Protein AF-A0AAU9IHJ8-F1 (afdb_monomer_lite)

Organism: NCBI:txid1481888

Foldseek 3Di:
DDPPVVVVVVVVVVVVVVCCVVCVVVVVVVVVVVVLVVVCVVDPPVVSVVLVVVLVVVVVQQFDQADDPDPCVVVSVVLVVQLNDVVSLVVLVPDPDQLSVLSNVLSVCRRVVDDNVVRVVSVVSNVVSCCVVCVVVVVD

Sequence (140 aa):
MSYSYFKYFAIGSTIVGICAFILRPKLAAWWEKRKNKQNKKLMGSRDYQELEKWAFVNQSSRKSGIPNYGNTCYLNSVIQVLSSTPSFVDFISKSKAILFINLSKIFDLMFTRTSSSSFKPRIIQFLNTFNKEFPMVNNI

Secondary structure (DSSP, 8-state):
--SHHHHHHHHHHHHHHHHHHHHHHHHHHHHHHHHHHHHHHHS-HHHHHHHHHHHHHHHHS-PPPPPP-SS-HHHHHHHHHHTT-HHHHHHHHH---HHHHHHHHHHHHHHHT--GGGHHHHHHHHHHHHHHH-GGGGG-

Structure (mmCIF, N/CA/C/O backbone):
data_AF-A0AAU9IHJ8-F1
#
_entry.id   AF-A0AAU9IHJ8-F1
#
loop_
_atom_site.group_PDB
_atom_site.id
_atom_site.type_symbol
_atom_site.label_atom_id
_atom_site.label_alt_id
_atom_site.label_comp_id
_atom_site.label_asym_id
_atom_site.label_entity_id
_atom_site.label_seq_id
_atom_site.pdbx_PDB_ins_code
_atom_site.Cartn_x
_atom_site.Cartn_y
_atom_site.Cartn_z
_atom_site.occupancy
_atom_site.B_iso_or_equiv
_atom_site.auth_seq_id
_atom_site.auth_comp_id
_atom_site.auth_asym_id
_atom_site.auth_atom_id
_atom_site.pdbx_PDB_model_num
ATOM 1 N N . MET A 1 1 ? -13.479 -40.733 -51.992 1.00 48.28 1 MET A N 1
ATOM 2 C CA . MET A 1 1 ? -13.537 -40.034 -50.684 1.00 48.28 1 MET A CA 1
ATOM 3 C C . MET A 1 1 ? -12.303 -39.137 -50.623 1.00 48.28 1 MET A C 1
ATOM 5 O O . MET A 1 1 ? -11.237 -39.664 -50.859 1.00 48.28 1 MET A O 1
ATOM 9 N N . SER A 1 2 ? -12.292 -37.812 -50.467 1.00 50.78 2 SER A N 1
ATOM 10 C CA . SER A 1 2 ? -13.219 -36.893 -49.806 1.00 50.78 2 SER A CA 1
ATOM 11 C C . SER A 1 2 ? -12.845 -35.430 -50.138 1.00 50.78 2 SER A C 1
ATOM 13 O O . SER A 1 2 ? -12.137 -34.797 -49.368 1.00 50.78 2 SER A O 1
ATOM 15 N N . TYR A 1 3 ? -13.319 -34.859 -51.252 1.00 43.47 3 TYR A N 1
ATOM 16 C CA . TYR A 1 3 ? -13.231 -33.396 -51.477 1.00 43.47 3 TYR A CA 1
ATOM 17 C C . TYR A 1 3 ? -14.444 -32.643 -50.902 1.00 43.47 3 TYR A C 1
ATOM 19 O O . TYR A 1 3 ? -14.345 -31.472 -50.538 1.00 43.47 3 TYR A O 1
ATOM 27 N N . SER A 1 4 ? -15.582 -33.327 -50.745 1.00 47.50 4 SER A N 1
ATOM 28 C CA . SER A 1 4 ? -16.801 -32.727 -50.190 1.00 47.50 4 SER A CA 1
ATOM 29 C C . SER A 1 4 ? -16.692 -32.458 -48.686 1.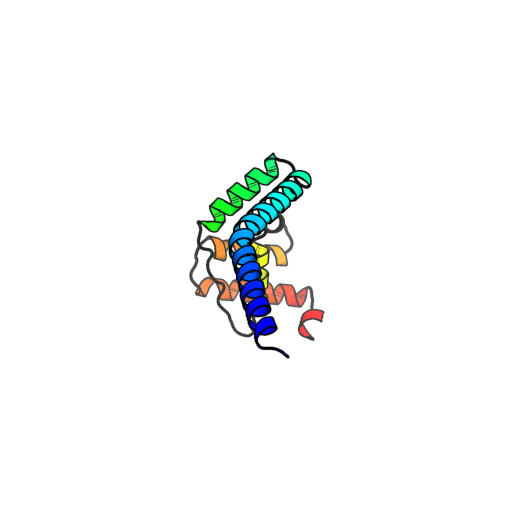00 47.50 4 SER A C 1
ATOM 31 O O . SER A 1 4 ? -17.123 -31.407 -48.229 1.00 47.50 4 SER A O 1
ATOM 33 N N . TYR A 1 5 ? -16.038 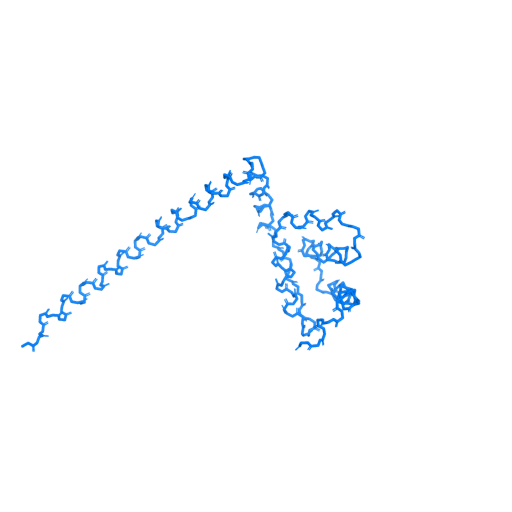-33.338 -47.916 1.00 46.00 5 TYR A N 1
ATOM 34 C CA . TYR A 1 5 ? -15.908 -33.190 -46.457 1.00 46.00 5 TYR A CA 1
ATOM 35 C C . TYR A 1 5 ? -15.062 -31.978 -46.033 1.00 46.00 5 TYR A C 1
ATOM 37 O O . TYR A 1 5 ? -15.340 -31.369 -45.002 1.00 46.00 5 TYR A O 1
ATOM 45 N N . PHE A 1 6 ? -14.079 -31.576 -46.846 1.00 44.41 6 PHE A N 1
ATOM 46 C CA . PHE A 1 6 ? -13.217 -30.431 -46.536 1.00 44.41 6 PHE A CA 1
ATOM 47 C C . PHE A 1 6 ? -13.965 -29.090 -46.645 1.00 44.41 6 PHE A C 1
ATOM 49 O O . PHE A 1 6 ? -13.747 -28.189 -45.837 1.00 44.41 6 PHE A O 1
ATOM 56 N N . LYS A 1 7 ? -14.920 -28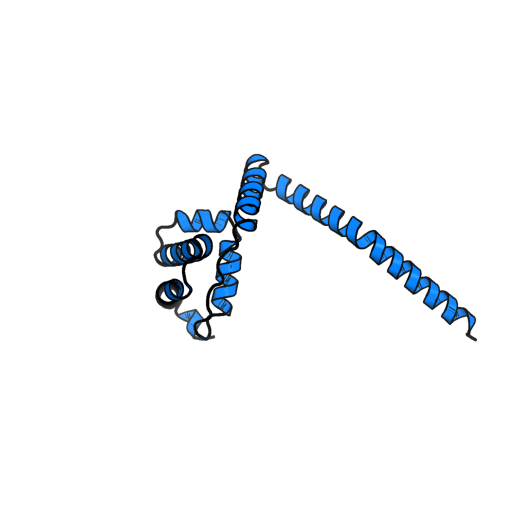.972 -47.582 1.00 41.31 7 LYS A N 1
ATOM 57 C CA . LYS A 1 7 ? -15.761 -27.770 -47.727 1.00 41.31 7 LYS A CA 1
ATOM 58 C C . LYS A 1 7 ? -16.729 -27.597 -46.553 1.00 41.31 7 LYS A C 1
ATOM 60 O O . LYS A 1 7 ? -16.863 -26.487 -46.047 1.00 41.31 7 LYS A O 1
ATOM 65 N N . TYR A 1 8 ? -17.344 -28.678 -46.067 1.00 50.28 8 TYR A N 1
ATOM 66 C CA . TYR A 1 8 ? -18.232 -28.613 -44.898 1.00 50.28 8 TYR A CA 1
ATOM 67 C C . TYR A 1 8 ? -17.476 -28.304 -43.597 1.00 50.28 8 TYR A C 1
ATOM 69 O O . TYR A 1 8 ? -17.989 -27.564 -42.759 1.00 50.28 8 TYR A O 1
ATOM 77 N N . PHE A 1 9 ? -16.239 -28.791 -43.450 1.00 48.22 9 PHE A N 1
ATOM 78 C CA . PHE A 1 9 ? -15.394 -28.476 -42.295 1.00 48.22 9 PHE A CA 1
ATOM 79 C C . PHE A 1 9 ? -14.946 -27.003 -42.279 1.00 48.22 9 PHE A C 1
ATOM 81 O O . PHE A 1 9 ? -15.007 -26.351 -41.236 1.00 48.22 9 PHE A O 1
ATOM 88 N N . ALA A 1 10 ? -14.567 -26.449 -43.438 1.00 50.00 10 ALA A N 1
ATOM 89 C CA . ALA A 1 10 ? -14.175 -25.044 -43.569 1.00 50.00 10 ALA A CA 1
ATOM 90 C C . ALA A 1 10 ? -15.347 -24.071 -43.336 1.00 50.00 10 ALA A C 1
ATOM 92 O O . ALA A 1 10 ? -15.180 -23.052 -42.672 1.00 50.00 10 ALA A O 1
ATOM 93 N N . ILE A 1 11 ? -16.551 -24.405 -43.818 1.00 56.50 11 ILE A N 1
ATOM 94 C CA . ILE A 1 11 ? -17.759 -23.603 -43.569 1.00 56.50 11 ILE A CA 1
ATOM 95 C C . ILE A 1 11 ? -18.147 -23.672 -42.081 1.00 56.50 11 ILE A C 1
ATOM 97 O O . ILE A 1 11 ? -18.442 -22.644 -41.465 1.00 56.50 11 ILE A O 1
ATOM 101 N N . GLY A 1 12 ? -18.066 -24.859 -41.470 1.00 50.75 12 GLY A N 1
ATOM 102 C CA . GLY A 1 12 ? -18.342 -25.057 -40.046 1.00 50.75 12 GLY A CA 1
ATOM 103 C C . GLY A 1 12 ? -17.427 -24.241 -39.127 1.00 50.75 12 GLY A C 1
ATOM 104 O O . GLY A 1 12 ? -17.914 -23.602 -38.195 1.00 50.75 12 GLY A O 1
ATOM 105 N N . SER A 1 13 ? -16.121 -24.180 -39.409 1.00 54.09 13 SER A N 1
ATOM 106 C CA . SER A 1 13 ? -15.168 -23.406 -38.601 1.00 54.09 13 SER A CA 1
ATOM 107 C C . SER A 1 13 ? -15.347 -21.891 -38.755 1.00 54.09 13 SER A C 1
ATOM 109 O O . SER A 1 13 ? -15.252 -21.168 -37.762 1.00 54.09 13 SER A O 1
ATOM 111 N N . THR A 1 14 ? -15.707 -21.401 -39.948 1.00 58.09 14 THR A N 1
ATOM 112 C CA . THR A 1 14 ? -16.063 -19.984 -40.141 1.00 58.09 14 THR A CA 1
ATOM 113 C C . THR A 1 14 ? -17.346 -19.590 -39.417 1.00 58.09 14 THR A C 1
ATOM 115 O O . THR A 1 14 ? -17.377 -18.535 -38.791 1.00 58.09 14 THR A O 1
ATOM 118 N N . ILE A 1 15 ? -18.382 -20.435 -39.416 1.00 62.22 15 ILE A N 1
ATOM 119 C CA . ILE A 1 15 ? -19.636 -20.151 -38.701 1.00 62.22 15 ILE A CA 1
ATOM 120 C C . ILE A 1 15 ? -19.398 -20.132 -37.188 1.00 62.22 15 ILE A C 1
ATOM 122 O O . ILE A 1 15 ? -19.825 -19.196 -36.517 1.00 62.22 15 ILE A O 1
ATOM 126 N N . VAL A 1 16 ? -18.650 -21.100 -36.646 1.00 59.66 16 VAL A N 1
ATOM 127 C CA . VAL A 1 16 ? -18.279 -21.117 -35.220 1.00 59.66 16 VAL A CA 1
ATOM 128 C C . VAL A 1 16 ? -17.408 -19.908 -34.860 1.00 59.66 16 VAL A C 1
ATOM 130 O O . VAL A 1 16 ? -17.622 -19.296 -33.814 1.00 59.66 16 VAL A O 1
ATOM 133 N N . GLY A 1 17 ? -16.480 -19.506 -35.735 1.00 57.41 17 GLY A N 1
ATOM 134 C CA . GLY A 1 17 ? -15.653 -18.309 -35.565 1.00 57.41 17 GLY A CA 1
ATOM 135 C C . GLY A 1 17 ? -16.463 -17.008 -35.567 1.00 57.41 17 GLY A C 1
ATOM 136 O O . GLY A 1 17 ? -16.264 -16.164 -34.694 1.00 57.41 17 GLY A O 1
ATOM 137 N N . ILE A 1 18 ? -17.426 -16.867 -36.483 1.00 62.41 18 ILE A N 1
ATOM 138 C CA . ILE A 1 18 ? -18.341 -15.717 -36.566 1.00 62.41 18 ILE A CA 1
ATOM 139 C C . ILE A 1 18 ? -19.269 -15.685 -35.348 1.00 62.41 18 ILE A C 1
ATOM 141 O O . ILE A 1 18 ? -19.422 -14.637 -34.722 1.00 62.41 18 ILE A O 1
ATOM 145 N N . CYS A 1 19 ? -19.830 -16.828 -34.942 1.00 57.84 19 CYS A N 1
ATOM 146 C CA . CYS A 1 19 ? -20.607 -16.939 -33.712 1.00 57.84 19 CYS A CA 1
ATOM 147 C C . CYS A 1 19 ? -19.766 -16.537 -32.496 1.00 57.84 19 CYS A C 1
ATOM 149 O O . CYS A 1 19 ? -20.219 -15.716 -31.707 1.00 57.84 19 CYS A O 1
ATOM 151 N N . ALA A 1 20 ? -18.530 -17.023 -32.363 1.00 58.47 20 ALA A N 1
ATOM 152 C CA . ALA A 1 20 ? -17.637 -16.643 -31.271 1.00 58.47 20 ALA A CA 1
ATOM 153 C C . ALA A 1 20 ? -17.269 -15.149 -31.300 1.00 58.47 20 ALA A C 1
ATOM 155 O O . ALA A 1 20 ? -17.207 -14.523 -30.244 1.00 58.47 20 ALA A O 1
ATOM 156 N N . PHE A 1 21 ? -17.071 -14.550 -32.476 1.00 66.69 21 PHE A N 1
ATOM 157 C CA . PHE A 1 21 ? -16.744 -13.130 -32.629 1.00 66.69 21 PHE A CA 1
ATOM 158 C C . PHE A 1 21 ? -17.935 -12.213 -32.304 1.00 66.69 21 PHE A C 1
ATOM 160 O O . PHE A 1 21 ? -17.773 -11.217 -31.601 1.00 66.69 21 PHE A O 1
ATOM 167 N N . ILE A 1 22 ? -19.148 -12.584 -32.728 1.00 67.81 22 ILE A N 1
ATOM 168 C CA . ILE A 1 22 ? -20.384 -11.827 -32.469 1.00 67.81 22 ILE A CA 1
ATOM 169 C C . ILE A 1 22 ? -20.880 -12.032 -31.028 1.00 67.81 22 ILE A C 1
ATOM 171 O O . ILE A 1 22 ? -21.380 -11.097 -30.396 1.00 67.81 22 ILE A O 1
ATOM 175 N N . LEU A 1 23 ? -20.747 -13.243 -30.479 1.00 62.66 23 LEU A N 1
ATOM 176 C CA . LEU A 1 23 ? -21.197 -13.563 -29.123 1.00 62.66 23 LEU A CA 1
ATOM 177 C C . LEU A 1 23 ? -20.201 -13.127 -28.052 1.00 62.66 23 LEU A C 1
ATOM 179 O O . LEU A 1 23 ? -20.646 -12.833 -26.951 1.00 62.66 23 LEU A O 1
ATOM 183 N N . ARG A 1 24 ? -18.893 -13.028 -28.329 1.00 60.09 24 ARG A N 1
ATOM 184 C CA . ARG A 1 24 ? -17.887 -12.580 -27.344 1.00 60.09 24 ARG A CA 1
ATOM 185 C C . ARG A 1 24 ? -18.239 -11.269 -26.633 1.00 60.09 24 ARG A C 1
ATOM 187 O O . ARG A 1 24 ? -18.242 -11.287 -25.406 1.00 60.09 24 ARG A O 1
ATOM 194 N N . PRO A 1 25 ? -18.573 -10.158 -27.317 1.00 67.44 25 PRO A N 1
ATOM 195 C CA . PRO A 1 25 ? -18.911 -8.912 -26.629 1.00 67.44 25 PRO A CA 1
ATOM 196 C C . PRO A 1 25 ? -20.220 -9.022 -25.836 1.00 67.44 25 PRO A C 1
ATOM 198 O O . PRO A 1 25 ? -20.315 -8.494 -24.730 1.00 67.44 25 PRO A O 1
ATOM 201 N N . LYS A 1 26 ? -21.214 -9.766 -26.343 1.00 68.06 26 LYS A N 1
ATOM 202 C CA . LYS A 1 26 ? -22.484 -9.996 -25.633 1.00 68.06 26 LYS A CA 1
ATOM 203 C C . LYS A 1 26 ? -22.311 -10.886 -24.404 1.00 68.06 26 LYS A C 1
ATOM 205 O O . LYS A 1 26 ? -22.897 -10.599 -23.365 1.00 68.06 26 LYS A O 1
ATOM 210 N N . LEU A 1 27 ? -21.495 -11.930 -24.506 1.00 64.81 27 LEU A N 1
ATOM 211 C CA . LEU A 1 27 ? -21.159 -12.831 -23.411 1.00 64.81 27 LEU A CA 1
ATOM 212 C C . LEU A 1 27 ? -20.289 -12.124 -22.378 1.00 64.81 27 LEU A C 1
ATOM 214 O O . LEU A 1 27 ? -20.585 -12.251 -21.201 1.00 64.81 27 LEU A O 1
ATOM 218 N N . ALA A 1 28 ? -19.302 -11.321 -22.785 1.00 68.38 28 ALA A N 1
ATOM 219 C CA . ALA A 1 28 ? -18.500 -10.502 -21.876 1.00 68.38 28 ALA A CA 1
ATOM 220 C C . ALA A 1 28 ? -19.370 -9.489 -21.116 1.00 68.38 28 ALA A C 1
ATOM 222 O O . ALA A 1 28 ? -19.319 -9.434 -19.891 1.00 68.38 28 ALA A O 1
ATOM 223 N N . ALA A 1 29 ? -20.251 -8.766 -21.816 1.00 72.38 29 ALA A N 1
ATOM 224 C CA . ALA A 1 29 ? -21.193 -7.838 -21.190 1.00 72.38 29 ALA A CA 1
ATOM 225 C C . ALA A 1 29 ? -22.189 -8.550 -20.257 1.00 72.38 29 ALA A C 1
ATOM 227 O O . ALA A 1 29 ? -22.555 -8.026 -19.204 1.00 72.38 29 ALA A O 1
ATOM 228 N N . TRP A 1 30 ? -22.635 -9.751 -20.624 1.00 73.62 30 TRP A N 1
ATOM 229 C CA . TRP A 1 30 ? -23.494 -10.578 -19.781 1.00 73.62 30 TRP A CA 1
ATOM 230 C C . TRP A 1 30 ? -22.755 -11.106 -18.543 1.00 73.62 30 TRP A C 1
ATOM 232 O O . TRP A 1 30 ? -23.323 -11.108 -17.450 1.00 73.62 30 TRP A O 1
ATOM 242 N N . TRP A 1 31 ? -21.488 -11.497 -18.687 1.00 58.03 31 TRP A N 1
ATOM 243 C CA . TRP A 1 31 ? -20.649 -11.995 -17.598 1.00 58.03 31 TRP A CA 1
ATOM 244 C C . TRP A 1 31 ? -20.313 -10.881 -16.598 1.00 58.03 31 TRP A C 1
ATOM 246 O O . TRP A 1 31 ? -20.465 -11.079 -15.392 1.00 58.03 31 TRP A O 1
ATOM 256 N N . GLU A 1 32 ? -19.996 -9.678 -17.087 1.00 69.31 32 GLU A N 1
ATOM 257 C CA . GLU A 1 32 ? -19.826 -8.470 -16.266 1.00 69.31 32 GLU A CA 1
ATOM 258 C C . GLU A 1 32 ? -21.116 -8.091 -15.526 1.00 69.31 32 GLU A C 1
ATOM 260 O O . GLU A 1 32 ? -21.112 -7.884 -14.310 1.00 69.31 32 GLU A O 1
ATOM 265 N N . LYS A 1 33 ? -22.273 -8.117 -16.206 1.00 73.75 33 LYS A N 1
ATOM 266 C CA . LYS A 1 33 ? -23.576 -7.891 -15.552 1.00 73.75 33 LYS A CA 1
ATOM 267 C C . LYS A 1 33 ? -23.852 -8.895 -14.434 1.00 73.75 33 LYS A C 1
ATOM 269 O O . LYS A 1 33 ? -24.439 -8.527 -13.414 1.00 73.75 33 LYS A O 1
ATOM 274 N N . ARG A 1 34 ? -23.460 -10.160 -14.604 1.00 67.50 34 ARG A N 1
ATOM 275 C CA . ARG A 1 34 ? -23.688 -11.206 -13.598 1.00 67.50 34 ARG A CA 1
ATOM 276 C C . ARG A 1 34 ? -22.756 -11.060 -12.395 1.00 67.50 34 ARG A C 1
ATOM 278 O O . ARG A 1 34 ? -23.247 -11.154 -11.271 1.00 67.50 34 ARG A O 1
ATOM 285 N N . LYS A 1 35 ? -21.473 -10.749 -12.623 1.00 61.44 35 LYS A N 1
ATOM 286 C CA . LYS A 1 35 ? -20.501 -10.390 -11.576 1.00 61.44 35 LYS A CA 1
ATOM 287 C C . LYS A 1 35 ? -20.989 -9.213 -10.739 1.00 61.44 35 LYS A C 1
ATOM 289 O O . LYS A 1 35 ? -21.055 -9.322 -9.518 1.00 61.44 35 LYS A O 1
ATOM 294 N N . ASN A 1 36 ? -21.429 -8.136 -11.385 1.00 66.25 36 ASN A N 1
ATOM 295 C CA . ASN A 1 36 ? -21.918 -6.945 -10.689 1.00 66.25 36 ASN A CA 1
ATOM 296 C C . ASN A 1 36 ? -23.198 -7.231 -9.896 1.00 66.25 36 ASN A C 1
ATOM 298 O O . ASN A 1 36 ? -23.348 -6.755 -8.774 1.00 66.25 36 ASN A O 1
ATOM 302 N N . LYS A 1 37 ? -24.092 -8.086 -10.413 1.00 65.62 37 LYS A N 1
ATOM 303 C CA . LYS A 1 37 ? -25.300 -8.512 -9.689 1.00 65.62 37 LYS A CA 1
ATOM 304 C C . LYS A 1 37 ? -24.989 -9.397 -8.477 1.00 65.62 37 LYS A C 1
ATOM 306 O O . LYS A 1 37 ? -25.673 -9.265 -7.467 1.00 65.62 37 LYS A O 1
ATOM 311 N N . GLN A 1 38 ? -23.992 -10.281 -8.555 1.00 60.31 38 GLN A N 1
ATOM 312 C CA . GLN A 1 38 ? -23.540 -11.082 -7.409 1.00 60.31 38 GLN A CA 1
ATOM 313 C C . GLN A 1 38 ? -22.812 -10.226 -6.366 1.00 60.31 38 GLN A C 1
ATOM 315 O O . GLN A 1 38 ? -23.156 -10.303 -5.190 1.00 60.31 38 GLN A O 1
ATOM 320 N N . ASN A 1 39 ? -21.899 -9.349 -6.785 1.00 59.25 39 ASN A N 1
ATOM 321 C CA . ASN A 1 39 ? -21.171 -8.446 -5.887 1.00 59.25 39 ASN A CA 1
ATOM 322 C C . ASN A 1 39 ? -22.108 -7.460 -5.170 1.00 59.25 39 ASN A C 1
ATOM 324 O O . ASN A 1 39 ? -21.972 -7.257 -3.968 1.00 59.25 39 ASN A O 1
ATOM 328 N N . LYS A 1 40 ? -23.132 -6.937 -5.862 1.00 60.62 40 LYS A N 1
ATOM 329 C CA . LYS A 1 40 ? -24.197 -6.107 -5.268 1.00 60.62 40 LYS A CA 1
ATOM 330 C C . LYS A 1 40 ? -25.098 -6.870 -4.286 1.00 60.62 40 LYS A C 1
ATOM 332 O O . LYS A 1 40 ? -25.795 -6.255 -3.490 1.00 60.62 40 LYS A O 1
ATOM 337 N N . LYS A 1 41 ? -25.146 -8.203 -4.369 1.00 61.62 41 LYS A N 1
ATOM 338 C CA . LYS A 1 41 ? -25.929 -9.039 -3.445 1.00 61.62 41 LYS A CA 1
ATOM 339 C C . LYS A 1 41 ? -25.130 -9.418 -2.194 1.00 61.62 41 LYS A C 1
ATOM 341 O O . LYS A 1 41 ? -25.736 -9.690 -1.166 1.00 61.62 41 LYS A O 1
ATOM 346 N N . LEU A 1 42 ? -23.800 -9.446 -2.301 1.00 61.84 42 LEU A N 1
ATOM 347 C CA . LEU A 1 42 ? -22.869 -9.747 -1.210 1.00 61.84 42 LEU A CA 1
ATOM 348 C C . LEU A 1 42 ? -22.479 -8.499 -0.395 1.00 61.84 42 LEU A C 1
ATOM 350 O O . LEU A 1 42 ? -22.136 -8.640 0.773 1.00 61.84 42 LEU A O 1
ATOM 354 N N . MET A 1 43 ? -22.561 -7.295 -0.976 1.00 57.59 43 MET A N 1
ATOM 355 C CA . MET A 1 43 ? -22.291 -6.016 -0.300 1.00 57.59 43 MET A CA 1
ATOM 356 C C . MET A 1 43 ? -23.485 -5.064 -0.427 1.00 57.59 43 MET A C 1
ATOM 358 O O . MET A 1 43 ? -24.147 -5.033 -1.463 1.00 57.59 43 MET A O 1
ATOM 362 N N . GLY A 1 44 ? -23.774 -4.279 0.614 1.00 66.06 44 GLY A N 1
ATOM 363 C CA . GLY A 1 44 ? -24.905 -3.350 0.629 1.00 66.06 44 GLY A CA 1
ATOM 364 C C . GLY A 1 44 ? -24.868 -2.350 -0.535 1.00 66.06 44 GLY A C 1
ATOM 365 O O . GLY A 1 44 ? -23.809 -1.899 -0.967 1.00 66.06 44 GLY A O 1
ATOM 366 N N . SER A 1 45 ? -26.042 -1.963 -1.051 1.00 61.44 45 SER A N 1
ATOM 367 C CA . SER A 1 45 ? -26.145 -1.103 -2.246 1.00 61.44 45 SER A CA 1
ATOM 368 C C . SER A 1 45 ? -25.517 0.293 -2.079 1.00 61.44 45 SER A C 1
ATOM 370 O O . SER A 1 45 ? -25.259 0.939 -3.092 1.00 61.44 45 SER A O 1
ATOM 372 N N . ARG A 1 46 ? -25.286 0.751 -0.838 1.00 60.84 46 ARG A N 1
ATOM 373 C CA . ARG A 1 46 ? -24.589 2.006 -0.507 1.00 60.84 46 ARG A CA 1
ATOM 374 C C . ARG A 1 46 ? -23.065 1.844 -0.615 1.00 60.84 46 ARG A C 1
ATOM 376 O O . ARG A 1 46 ? -22.433 2.636 -1.305 1.00 60.84 46 ARG A O 1
ATOM 383 N N . ASP A 1 47 ? -22.514 0.764 -0.061 1.00 67.50 47 ASP A N 1
ATOM 384 C CA . ASP A 1 47 ? -21.075 0.459 -0.108 1.00 67.50 47 ASP A CA 1
ATOM 385 C C . ASP A 1 47 ? -20.585 0.239 -1.545 1.00 67.50 47 ASP A C 1
ATOM 387 O O . ASP A 1 47 ? -19.507 0.687 -1.927 1.00 67.50 47 ASP A O 1
ATOM 391 N N . TYR A 1 48 ? -21.407 -0.402 -2.385 1.00 65.75 48 TYR A N 1
ATOM 392 C CA . TYR A 1 48 ? -21.066 -0.620 -3.793 1.00 65.75 48 TYR A CA 1
ATOM 393 C C . TYR A 1 48 ? -20.932 0.695 -4.576 1.00 65.75 48 TYR A C 1
ATOM 395 O O . TYR A 1 48 ? -20.013 0.848 -5.377 1.00 65.75 48 TYR A O 1
ATOM 403 N N . GLN A 1 49 ? -21.821 1.663 -4.326 1.00 70.88 49 GLN A N 1
ATOM 404 C CA . GLN A 1 49 ? -21.760 2.973 -4.979 1.00 70.88 49 GLN A CA 1
ATOM 405 C C . GLN A 1 49 ? -20.558 3.794 -4.505 1.00 70.88 49 GLN A C 1
ATOM 407 O O . GLN A 1 49 ? -19.938 4.481 -5.316 1.00 70.88 49 GLN A O 1
ATOM 412 N N . GLU A 1 50 ? -20.189 3.712 -3.224 1.00 72.44 50 GLU A N 1
ATOM 413 C CA . GLU A 1 50 ? -18.975 4.363 -2.721 1.00 72.44 50 GLU A CA 1
ATOM 414 C C . GLU A 1 50 ? -17.704 3.746 -3.308 1.00 72.44 50 GLU A C 1
ATOM 416 O O . GLU A 1 50 ? -16.798 4.480 -3.699 1.00 72.44 50 GLU A O 1
ATOM 421 N N . LEU A 1 51 ? -17.658 2.420 -3.461 1.00 68.94 51 LEU A N 1
ATOM 422 C CA . LEU A 1 51 ? -16.542 1.724 -4.101 1.00 68.94 51 LEU A CA 1
ATOM 423 C C . LEU A 1 51 ? -16.416 2.065 -5.588 1.00 68.94 51 LEU A C 1
ATOM 425 O O . LEU A 1 51 ? -15.304 2.316 -6.045 1.00 68.94 51 LEU A O 1
ATOM 429 N N . GLU A 1 52 ? -17.519 2.124 -6.342 1.00 68.69 52 GLU A N 1
ATOM 430 C CA . GLU A 1 52 ? -17.499 2.573 -7.743 1.00 68.69 52 GLU A CA 1
ATOM 431 C C . GLU A 1 52 ? -17.047 4.028 -7.859 1.00 68.69 52 GLU A C 1
ATOM 433 O O . GLU A 1 52 ? -16.245 4.357 -8.731 1.00 68.69 52 GLU A O 1
ATOM 438 N N . LYS A 1 53 ? -17.507 4.901 -6.959 1.00 76.56 53 LYS A N 1
ATOM 439 C CA . LYS A 1 53 ? -17.100 6.308 -6.935 1.00 76.56 53 LYS A CA 1
ATOM 440 C C . LYS A 1 53 ? -15.615 6.448 -6.592 1.00 76.56 53 LYS A C 1
ATOM 442 O O . LYS A 1 53 ? -14.910 7.201 -7.258 1.00 76.56 53 LYS A O 1
ATOM 447 N N . TRP A 1 54 ? -15.116 5.685 -5.619 1.00 69.50 54 TRP A N 1
ATOM 448 C CA . TRP A 1 54 ? -13.696 5.629 -5.266 1.00 69.50 54 TRP A CA 1
ATOM 449 C C . TRP A 1 54 ? -12.857 5.075 -6.418 1.00 69.50 54 TRP A C 1
ATOM 451 O O . TRP A 1 54 ? -11.820 5.644 -6.750 1.00 69.50 54 TRP A O 1
ATOM 461 N N . ALA A 1 55 ? -13.316 4.004 -7.071 1.00 65.81 55 ALA A N 1
ATOM 462 C CA . ALA A 1 55 ? -12.654 3.417 -8.229 1.00 65.81 55 ALA A CA 1
ATOM 463 C C . ALA A 1 55 ? -12.603 4.41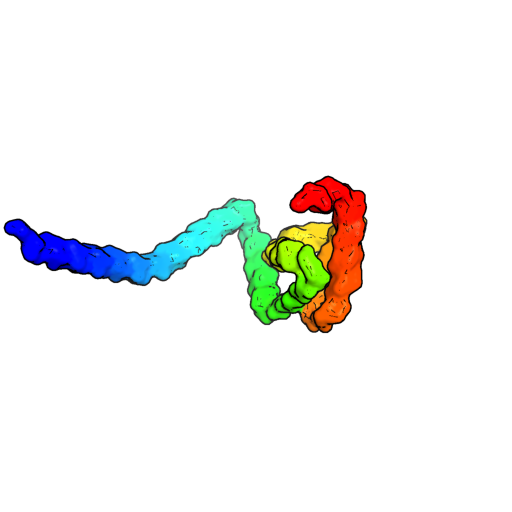5 -9.387 1.00 65.81 55 ALA A C 1
ATOM 465 O O . ALA A 1 55 ? -11.536 4.638 -9.937 1.00 65.81 55 ALA A O 1
ATOM 466 N N . PHE A 1 56 ? -13.706 5.088 -9.705 1.00 67.62 56 PHE A N 1
ATOM 467 C CA . PHE A 1 56 ? -13.767 6.096 -10.760 1.00 67.62 56 PHE A CA 1
ATOM 468 C C . PHE A 1 56 ? -12.837 7.294 -10.488 1.00 67.62 56 PHE A C 1
ATOM 470 O O . PHE A 1 56 ? -12.082 7.720 -11.369 1.00 67.62 56 PHE A O 1
ATOM 477 N N . VAL A 1 57 ? -12.820 7.801 -9.250 1.00 66.31 57 VAL A N 1
ATOM 478 C CA . VAL A 1 57 ? -11.915 8.884 -8.821 1.00 66.31 57 VAL A CA 1
ATOM 479 C C . VAL A 1 57 ? -10.446 8.438 -8.863 1.00 66.31 57 VAL A C 1
ATOM 481 O O . VAL A 1 57 ? -9.581 9.206 -9.278 1.00 66.31 57 VAL A O 1
ATOM 484 N N . ASN A 1 58 ? -10.150 7.184 -8.514 1.00 62.44 58 ASN A N 1
ATOM 485 C CA . ASN A 1 58 ? -8.778 6.664 -8.495 1.00 62.44 58 ASN A CA 1
ATOM 486 C C . ASN A 1 58 ? -8.293 6.030 -9.801 1.00 62.44 58 ASN A C 1
ATOM 488 O O . ASN A 1 58 ? -7.106 5.747 -9.941 1.00 62.44 58 ASN A O 1
ATOM 492 N N . GLN A 1 59 ? -9.182 5.802 -10.763 1.00 60.19 59 GLN A N 1
ATOM 493 C CA . GLN A 1 59 ? -8.837 5.344 -12.108 1.00 60.19 59 GLN A CA 1
ATOM 494 C C . GLN A 1 59 ? -8.541 6.536 -13.031 1.00 60.19 59 GLN A C 1
ATOM 496 O O . GLN A 1 59 ? -7.733 6.422 -13.951 1.00 60.19 59 GLN A O 1
ATOM 501 N N . SER A 1 60 ? -9.138 7.700 -12.748 1.00 53.94 60 SER A N 1
ATOM 502 C CA . SER A 1 60 ? -8.829 8.974 -13.414 1.00 53.94 60 SER A CA 1
ATOM 503 C C . SER A 1 60 ? -7.542 9.628 -12.885 1.00 53.94 60 SER A C 1
ATOM 505 O O . SER A 1 60 ? -6.828 10.302 -13.638 1.00 53.94 60 SER A O 1
ATOM 507 N N . SER A 1 61 ? -7.153 9.363 -11.634 1.00 60.44 61 SER A N 1
ATOM 508 C CA . SER A 1 61 ? -5.829 9.717 -11.125 1.00 60.44 61 SER A CA 1
ATOM 509 C C . SER A 1 61 ? -4.794 8.657 -11.539 1.00 60.44 61 SER A C 1
ATOM 511 O O . SER A 1 61 ? -4.689 7.578 -10.969 1.00 60.44 61 SER A O 1
ATOM 513 N N . ARG A 1 62 ? -3.978 8.945 -12.570 1.00 64.94 62 ARG A N 1
ATOM 514 C CA . ARG A 1 62 ? -2.793 8.107 -12.871 1.00 64.94 62 ARG A CA 1
ATOM 515 C C . ARG A 1 62 ? -1.948 7.938 -11.599 1.00 64.94 62 ARG A C 1
ATOM 517 O O . ARG A 1 62 ? -1.327 8.918 -11.175 1.00 64.94 62 ARG A O 1
ATOM 524 N N . LYS A 1 63 ? -1.940 6.730 -11.022 1.00 71.38 63 LYS A N 1
ATOM 525 C CA . LYS A 1 63 ? -1.047 6.343 -9.921 1.00 71.38 63 LYS A CA 1
ATOM 526 C C . LYS A 1 63 ? 0.396 6.352 -10.416 1.00 71.38 63 LYS A C 1
ATOM 528 O O . LYS A 1 63 ? 0.661 5.958 -11.553 1.00 71.38 63 LYS A O 1
ATOM 533 N N . SER A 1 64 ? 1.323 6.795 -9.572 1.00 79.88 64 SER A N 1
ATOM 534 C CA . SER A 1 64 ? 2.748 6.735 -9.896 1.00 79.88 64 SER A CA 1
ATOM 535 C C . SER A 1 64 ? 3.243 5.288 -9.884 1.00 79.88 64 SER A C 1
ATOM 537 O O . SER A 1 64 ? 2.860 4.495 -9.019 1.00 79.88 64 SER A O 1
ATOM 539 N N . GLY A 1 65 ? 4.097 4.944 -10.847 1.00 83.12 65 GLY A N 1
ATOM 540 C CA . GLY A 1 65 ? 4.798 3.665 -10.851 1.00 83.12 65 GLY A CA 1
ATOM 541 C C . GLY A 1 65 ? 5.828 3.614 -9.724 1.00 83.12 65 GLY A C 1
ATOM 542 O O . GLY A 1 65 ? 6.468 4.618 -9.416 1.00 83.12 65 GLY A O 1
ATOM 543 N N . ILE A 1 66 ? 6.003 2.438 -9.123 1.00 87.31 66 ILE A N 1
ATOM 544 C CA . ILE A 1 66 ? 7.028 2.229 -8.100 1.00 87.31 66 ILE A CA 1
ATOM 545 C C . ILE A 1 66 ? 8.338 1.859 -8.812 1.00 87.31 66 ILE A C 1
ATOM 547 O O . ILE A 1 66 ? 8.356 0.858 -9.538 1.00 87.31 66 ILE A O 1
ATOM 551 N N . PRO A 1 67 ? 9.429 2.623 -8.634 1.00 86.81 67 PRO A N 1
ATOM 552 C CA . PRO A 1 67 ? 10.714 2.298 -9.240 1.00 86.81 67 PRO A CA 1
ATOM 553 C C . PRO A 1 67 ? 11.254 0.968 -8.703 1.00 86.81 67 PRO A C 1
ATOM 555 O O . PRO A 1 67 ? 11.103 0.651 -7.524 1.00 86.81 67 PRO A O 1
ATOM 558 N N . ASN A 1 68 ? 11.892 0.177 -9.563 1.00 87.44 68 ASN A N 1
ATOM 559 C CA . ASN A 1 68 ? 12.595 -1.029 -9.133 1.00 87.44 68 ASN A CA 1
ATOM 560 C C . ASN A 1 68 ? 13.978 -0.637 -8.591 1.00 87.44 68 ASN A C 1
ATOM 562 O O . ASN A 1 68 ? 14.749 0.014 -9.294 1.00 87.44 68 ASN A O 1
ATOM 566 N N . TYR A 1 69 ? 14.300 -1.045 -7.365 1.00 85.69 69 TYR A N 1
ATOM 567 C CA . TYR A 1 69 ? 15.588 -0.774 -6.709 1.00 85.69 69 TYR A CA 1
ATOM 568 C C . TYR A 1 69 ? 16.499 -2.008 -6.626 1.00 85.69 69 TYR A C 1
ATOM 570 O O . TYR A 1 69 ? 17.365 -2.075 -5.759 1.00 85.69 69 TYR A O 1
ATOM 578 N N . GLY A 1 70 ? 16.310 -2.965 -7.541 1.00 82.12 70 GLY A N 1
ATOM 579 C CA . GLY A 1 70 ? 17.014 -4.249 -7.556 1.00 82.12 70 GLY A CA 1
ATOM 580 C C . GLY A 1 70 ? 16.264 -5.273 -6.710 1.00 82.12 70 GLY A C 1
ATOM 581 O O . GLY A 1 70 ? 15.955 -5.002 -5.555 1.00 82.12 70 GLY A O 1
ATOM 582 N N . ASN A 1 71 ? 15.897 -6.412 -7.305 1.00 82.69 71 ASN A N 1
ATOM 583 C CA . ASN A 1 71 ? 15.124 -7.484 -6.661 1.00 82.69 71 ASN A CA 1
ATOM 584 C C . ASN A 1 71 ? 13.890 -6.999 -5.874 1.00 82.69 71 ASN A C 1
ATOM 586 O O . ASN A 1 71 ? 13.536 -7.583 -4.863 1.00 82.69 71 ASN A O 1
ATOM 590 N N . THR A 1 72 ? 13.226 -5.925 -6.312 1.00 87.19 72 THR A N 1
ATOM 591 C CA . THR A 1 72 ? 12.015 -5.393 -5.653 1.00 87.19 72 THR A CA 1
ATOM 592 C C . THR A 1 72 ? 10.802 -5.389 -6.577 1.00 87.19 72 THR A C 1
ATOM 594 O O . THR A 1 72 ? 9.714 -5.001 -6.169 1.00 87.19 72 THR A O 1
ATOM 597 N N . CYS A 1 73 ? 10.935 -5.876 -7.814 1.00 88.12 73 CYS A N 1
ATOM 598 C CA . CYS A 1 73 ? 9.828 -5.931 -8.770 1.00 88.12 73 CYS A CA 1
ATOM 599 C C . CYS A 1 73 ? 8.658 -6.809 -8.294 1.00 88.12 73 CYS A C 1
ATOM 601 O O . CYS A 1 73 ? 7.507 -6.441 -8.528 1.00 88.12 73 CYS A O 1
ATOM 603 N N . TYR A 1 74 ? 8.936 -7.911 -7.586 1.00 87.81 74 TYR A N 1
ATOM 604 C CA . TYR A 1 74 ? 7.899 -8.744 -6.967 1.00 87.81 74 TYR A CA 1
ATOM 605 C C . TYR A 1 74 ? 7.125 -7.963 -5.898 1.00 87.81 74 TYR A C 1
ATOM 607 O O . TYR A 1 74 ? 5.907 -8.061 -5.804 1.00 87.81 74 TYR A O 1
ATOM 615 N N . LEU A 1 75 ? 7.822 -7.140 -5.111 1.00 88.31 75 LEU A N 1
ATOM 616 C CA . LEU A 1 75 ? 7.195 -6.331 -4.079 1.00 88.31 75 LEU A CA 1
ATOM 617 C C . LEU A 1 75 ? 6.372 -5.208 -4.716 1.00 88.31 75 LEU A C 1
ATOM 619 O O . LEU A 1 75 ? 5.247 -4.947 -4.298 1.00 88.31 75 LEU A O 1
ATOM 623 N N . ASN A 1 76 ? 6.905 -4.575 -5.761 1.00 90.50 76 ASN A N 1
ATOM 624 C CA . ASN A 1 76 ? 6.239 -3.486 -6.464 1.00 90.50 76 ASN A CA 1
ATOM 625 C C . ASN A 1 76 ? 4.888 -3.929 -7.041 1.00 90.50 76 ASN A C 1
ATOM 627 O O . ASN A 1 76 ? 3.906 -3.198 -6.904 1.00 90.50 76 ASN A O 1
ATOM 631 N N . SER A 1 77 ? 4.813 -5.120 -7.645 1.00 89.94 77 SER A N 1
ATOM 632 C CA . SER A 1 77 ? 3.553 -5.651 -8.177 1.00 89.94 77 SER A CA 1
ATOM 633 C C . SER A 1 77 ? 2.545 -5.944 -7.063 1.00 89.94 77 SER A C 1
ATOM 635 O O . SER A 1 77 ? 1.383 -5.552 -7.175 1.00 89.94 77 SER A O 1
ATOM 637 N N . VAL A 1 78 ? 2.986 -6.535 -5.948 1.00 91.31 78 VAL A N 1
ATOM 638 C CA . VAL A 1 78 ? 2.130 -6.790 -4.778 1.00 91.31 78 VAL A CA 1
ATOM 639 C C . VAL A 1 78 ? 1.585 -5.484 -4.196 1.00 91.31 78 VAL A C 1
ATOM 641 O O . VAL A 1 78 ? 0.376 -5.357 -4.013 1.00 91.31 78 VAL A O 1
ATOM 644 N N . ILE A 1 79 ? 2.432 -4.477 -3.966 1.00 91.19 79 ILE A N 1
ATOM 645 C CA . ILE A 1 79 ? 2.009 -3.172 -3.433 1.00 91.19 79 ILE A CA 1
ATOM 646 C C . ILE A 1 79 ? 1.005 -2.499 -4.378 1.00 91.19 79 ILE A C 1
ATOM 648 O O . ILE A 1 79 ? 0.002 -1.949 -3.920 1.00 91.19 79 ILE A O 1
ATOM 652 N N . GLN A 1 80 ? 1.216 -2.573 -5.694 1.00 90.06 80 GLN A N 1
ATOM 653 C CA . GLN A 1 80 ? 0.284 -2.011 -6.675 1.00 90.06 80 GLN A CA 1
ATOM 654 C C . GLN A 1 80 ? -1.091 -2.688 -6.637 1.00 90.06 80 GLN A C 1
ATOM 656 O O . GLN A 1 80 ? -2.111 -1.991 -6.672 1.00 90.06 80 GLN A O 1
ATOM 661 N N . VAL A 1 81 ? -1.135 -4.014 -6.494 1.00 90.50 81 VAL A N 1
ATOM 662 C CA . VAL A 1 81 ? -2.387 -4.770 -6.336 1.00 90.50 81 VAL A CA 1
ATOM 663 C C . VAL A 1 81 ? -3.083 -4.402 -5.025 1.00 90.50 81 VAL A C 1
ATOM 665 O O . VAL A 1 81 ? -4.265 -4.054 -5.031 1.00 90.50 81 VAL A O 1
ATOM 668 N N . LEU A 1 82 ? -2.347 -4.381 -3.913 1.00 90.00 82 LEU A N 1
ATOM 669 C CA . LEU A 1 82 ? -2.888 -4.022 -2.600 1.00 90.00 82 LEU A CA 1
ATOM 670 C C . LEU A 1 82 ? -3.436 -2.588 -2.577 1.00 90.00 82 LEU A C 1
ATOM 672 O O . LEU A 1 82 ? -4.548 -2.364 -2.103 1.00 90.00 82 LEU A O 1
ATOM 676 N N . SER A 1 83 ? -2.726 -1.629 -3.182 1.00 88.00 83 SER A N 1
ATOM 677 C CA . SER A 1 83 ? -3.175 -0.230 -3.301 1.00 88.00 83 SER A CA 1
ATOM 678 C C . SER A 1 83 ? -4.440 -0.060 -4.151 1.00 88.00 83 SER A C 1
ATOM 680 O O . SER A 1 83 ? -5.049 1.011 -4.181 1.00 88.00 83 SER A O 1
ATOM 682 N N . SER A 1 84 ? -4.804 -1.081 -4.926 1.00 85.19 84 SER A N 1
ATOM 683 C CA . SER A 1 84 ? -5.985 -1.080 -5.790 1.00 85.19 84 SER A CA 1
ATOM 684 C C . SER A 1 84 ? -7.211 -1.682 -5.103 1.00 85.19 84 SER A C 1
ATOM 686 O O . SER A 1 84 ? -8.282 -1.697 -5.698 1.00 85.19 84 SER A O 1
ATOM 688 N N . THR A 1 85 ? -7.072 -2.114 -3.845 1.00 87.56 85 THR A N 1
ATOM 689 C CA . THR A 1 85 ? -8.160 -2.654 -3.023 1.00 87.56 85 THR A CA 1
ATOM 690 C C . THR A 1 85 ? -8.594 -1.605 -1.986 1.00 87.56 85 THR A C 1
ATOM 692 O O . THR A 1 85 ? -7.904 -1.437 -0.979 1.00 87.56 85 THR A O 1
ATOM 695 N N . PRO A 1 86 ? -9.725 -0.897 -2.177 1.00 83.06 86 PRO A N 1
ATOM 696 C CA . PRO A 1 86 ? -10.095 0.259 -1.349 1.00 83.06 86 PRO A CA 1
ATOM 697 C C . PRO A 1 86 ? -10.263 -0.091 0.132 1.00 83.06 86 PRO A C 1
ATOM 699 O O . PRO A 1 86 ? -9.732 0.598 0.998 1.00 83.06 86 PRO A O 1
ATOM 702 N N . SER A 1 87 ? -10.932 -1.211 0.423 1.00 84.69 87 SER A N 1
ATOM 703 C CA . SER A 1 87 ? -11.139 -1.699 1.791 1.00 84.69 87 SER A CA 1
ATOM 704 C C . SER A 1 87 ? -9.821 -2.002 2.503 1.00 84.69 87 SER A C 1
ATOM 706 O O . SER A 1 87 ? -9.700 -1.792 3.705 1.00 84.69 87 SER A O 1
ATOM 708 N N . PHE A 1 88 ? -8.813 -2.466 1.760 1.00 87.62 88 PHE A N 1
ATOM 709 C CA . PHE A 1 88 ? -7.487 -2.712 2.313 1.00 87.62 88 PHE A CA 1
ATOM 710 C C . PHE A 1 88 ? -6.742 -1.402 2.573 1.00 87.62 88 PHE A C 1
ATOM 712 O O . PHE A 1 88 ? -6.136 -1.246 3.626 1.00 87.62 88 PHE A O 1
ATOM 719 N N . VAL A 1 89 ? -6.822 -0.432 1.659 1.00 87.44 89 VAL A N 1
ATOM 720 C CA . VAL A 1 89 ? -6.228 0.899 1.857 1.00 87.44 89 VAL A CA 1
ATOM 721 C C . VAL A 1 89 ? -6.826 1.596 3.086 1.00 87.44 89 VAL A C 1
ATOM 723 O O . VAL A 1 89 ? -6.073 2.137 3.892 1.00 87.44 89 VAL A O 1
ATOM 726 N N . ASP A 1 90 ? -8.147 1.533 3.272 1.00 87.19 90 ASP A N 1
ATOM 727 C CA . ASP A 1 90 ? -8.830 2.088 4.451 1.00 87.19 90 ASP A CA 1
ATOM 728 C C . ASP A 1 90 ? -8.459 1.354 5.752 1.00 87.19 90 ASP A C 1
ATOM 730 O O . ASP A 1 90 ? -8.248 1.971 6.794 1.00 87.19 90 ASP A O 1
ATOM 734 N N . PHE A 1 91 ? -8.304 0.030 5.700 1.00 90.31 91 PHE A N 1
ATOM 735 C CA . PHE A 1 91 ? -7.795 -0.736 6.836 1.00 90.31 91 PHE A CA 1
ATOM 736 C C . PHE A 1 91 ? -6.364 -0.316 7.212 1.00 90.31 91 PHE A C 1
ATOM 738 O O . PHE A 1 91 ? -6.058 -0.080 8.383 1.00 90.31 91 PHE A O 1
ATOM 745 N N . ILE A 1 92 ? -5.488 -0.191 6.215 1.00 91.12 92 ILE A N 1
ATOM 746 C CA . ILE A 1 92 ? -4.084 0.183 6.398 1.00 91.12 92 ILE A CA 1
ATOM 747 C C . ILE A 1 92 ? -3.950 1.617 6.925 1.00 91.12 92 ILE A C 1
ATOM 749 O O . ILE A 1 92 ? -3.107 1.854 7.789 1.00 91.12 92 ILE A O 1
ATOM 753 N N . SER A 1 93 ? -4.791 2.555 6.479 1.00 88.50 93 SER A N 1
ATOM 754 C CA . SER A 1 93 ? -4.756 3.950 6.943 1.00 88.50 93 SER A CA 1
ATOM 755 C C . SER A 1 93 ? -5.121 4.102 8.426 1.00 88.50 93 SER A C 1
ATOM 757 O O . SER A 1 93 ? -4.613 5.001 9.094 1.00 88.50 93 SER A O 1
ATOM 759 N N . LYS A 1 94 ? -5.954 3.202 8.963 1.00 90.88 94 LYS A N 1
ATOM 760 C CA . LYS A 1 94 ? -6.378 3.177 10.377 1.00 90.88 94 LYS A CA 1
ATOM 761 C C . LYS A 1 94 ? -5.452 2.358 11.278 1.00 90.88 94 LYS A C 1
ATOM 763 O O . LYS A 1 94 ? -5.573 2.407 12.504 1.00 90.88 94 LYS A O 1
ATOM 768 N N . SER A 1 95 ? -4.549 1.580 10.689 1.00 91.69 95 SER A N 1
ATOM 769 C CA . SER A 1 95 ? -3.667 0.690 11.431 1.00 91.69 95 SER A CA 1
ATOM 770 C C . SER A 1 95 ? -2.580 1.441 12.205 1.00 91.69 95 SER A C 1
ATOM 772 O O . SER A 1 95 ? -2.011 2.424 11.736 1.00 91.69 95 SER A O 1
ATOM 774 N N . LYS A 1 96 ? -2.234 0.914 13.387 1.00 92.88 96 LYS A N 1
ATOM 775 C CA . LYS A 1 96 ? -1.110 1.384 14.216 1.00 92.88 96 LYS A CA 1
ATOM 776 C C . LYS A 1 96 ? 0.144 0.512 14.097 1.00 92.88 96 LYS A C 1
ATOM 778 O O . LYS A 1 96 ? 1.167 0.834 14.695 1.00 92.88 96 LYS A O 1
ATOM 783 N N . ALA A 1 97 ? 0.079 -0.596 13.356 1.00 91.31 97 ALA A N 1
ATOM 784 C CA . ALA A 1 97 ? 1.231 -1.473 13.169 1.00 91.31 97 ALA A CA 1
ATOM 785 C C . ALA A 1 97 ? 2.302 -0.772 12.320 1.00 91.31 97 ALA A C 1
ATOM 787 O O . ALA A 1 97 ? 1.991 -0.207 11.270 1.00 91.31 97 ALA A O 1
ATOM 788 N N . ILE A 1 98 ? 3.566 -0.837 12.748 1.00 90.62 98 ILE A N 1
ATOM 789 C CA . ILE A 1 98 ? 4.686 -0.121 12.111 1.00 90.62 98 ILE A CA 1
ATOM 790 C C . ILE A 1 98 ? 4.826 -0.517 10.637 1.00 90.62 98 ILE A C 1
ATOM 792 O O . ILE A 1 98 ? 5.005 0.348 9.778 1.00 90.62 98 ILE A O 1
ATOM 796 N N . LEU A 1 99 ? 4.681 -1.808 10.330 1.00 90.50 99 LEU A N 1
ATOM 797 C CA . LEU A 1 99 ? 4.689 -2.313 8.962 1.00 90.50 99 LEU A CA 1
ATOM 798 C C . LEU A 1 99 ? 3.625 -1.634 8.087 1.00 90.50 99 LEU A C 1
ATOM 800 O O . LEU A 1 99 ? 3.922 -1.151 6.993 1.00 90.50 99 LEU A O 1
ATOM 804 N N . PHE A 1 100 ? 2.394 -1.550 8.591 1.00 92.38 100 PHE A N 1
ATOM 805 C CA . PHE A 1 100 ? 1.265 -0.960 7.875 1.00 92.38 100 PHE A CA 1
ATOM 806 C C . PHE A 1 100 ? 1.371 0.565 7.769 1.00 92.38 100 PHE A C 1
ATOM 808 O O . PHE A 1 100 ? 1.019 1.116 6.732 1.00 92.38 100 PHE A O 1
ATOM 815 N N . ILE A 1 101 ? 1.976 1.237 8.751 1.00 92.00 101 ILE A N 1
ATOM 816 C CA . ILE A 1 101 ? 2.325 2.664 8.660 1.00 92.00 101 ILE A CA 1
ATOM 817 C C . ILE A 1 101 ? 3.367 2.917 7.558 1.00 92.00 101 ILE A C 1
ATOM 819 O O . ILE A 1 101 ? 3.329 3.940 6.874 1.00 92.00 101 ILE A O 1
ATOM 823 N N . ASN A 1 102 ? 4.334 2.017 7.368 1.00 91.81 102 ASN A N 1
ATOM 824 C CA . ASN A 1 102 ? 5.296 2.151 6.272 1.00 91.81 102 ASN A CA 1
ATOM 825 C C . ASN A 1 102 ? 4.635 1.899 4.913 1.00 91.81 102 ASN A C 1
ATOM 827 O O . ASN A 1 102 ? 4.941 2.597 3.947 1.00 91.81 102 ASN A O 1
ATOM 831 N N . LEU A 1 103 ? 3.700 0.949 4.850 1.00 92.94 103 LEU A N 1
ATOM 832 C CA . LEU A 1 103 ? 2.938 0.655 3.641 1.00 92.94 103 LEU A CA 1
ATOM 833 C C . LEU A 1 103 ? 1.984 1.799 3.258 1.00 92.94 103 LEU A C 1
ATOM 835 O O . LEU A 1 103 ? 1.926 2.161 2.084 1.00 92.94 103 LEU A O 1
ATOM 839 N N . SER A 1 104 ? 1.299 2.420 4.227 1.00 92.00 104 SER A N 1
ATOM 840 C CA . SER A 1 104 ? 0.412 3.566 3.978 1.00 92.00 104 SER A CA 1
ATOM 841 C C . SER A 1 104 ? 1.170 4.743 3.365 1.00 92.00 104 SER A C 1
ATOM 843 O O . SER A 1 104 ? 0.743 5.291 2.355 1.00 92.00 104 SER A O 1
ATOM 845 N N . LYS A 1 105 ? 2.374 5.041 3.868 1.00 91.50 105 LYS A N 1
ATOM 846 C CA . LYS A 1 105 ? 3.250 6.071 3.288 1.00 91.50 105 LYS A CA 1
ATOM 847 C C . LYS A 1 105 ? 3.626 5.773 1.838 1.00 91.50 105 LYS A C 1
ATOM 849 O O . LYS A 1 105 ? 3.753 6.698 1.045 1.00 91.50 105 LYS A O 1
ATOM 854 N N . ILE A 1 106 ? 3.838 4.504 1.479 1.00 91.19 106 ILE A N 1
ATOM 855 C CA . ILE A 1 106 ? 4.111 4.124 0.084 1.00 91.19 106 ILE A CA 1
ATOM 856 C C . ILE A 1 106 ? 2.868 4.363 -0.777 1.00 91.19 106 ILE A C 1
ATOM 858 O O . ILE A 1 106 ? 2.992 4.903 -1.876 1.00 91.19 106 ILE A O 1
ATOM 862 N N . PHE A 1 107 ? 1.678 4.018 -0.279 1.00 91.00 107 PHE A N 1
ATOM 863 C CA . PHE A 1 107 ? 0.424 4.313 -0.971 1.00 91.00 107 PHE A CA 1
ATOM 864 C C . PHE A 1 107 ? 0.247 5.816 -1.194 1.00 91.00 107 PHE A C 1
ATOM 866 O O . PHE A 1 107 ? -0.024 6.226 -2.322 1.00 91.00 107 PHE A O 1
ATOM 873 N N . ASP A 1 108 ? 0.495 6.645 -0.182 1.00 88.50 108 ASP A N 1
ATOM 874 C CA . ASP A 1 108 ? 0.406 8.101 -0.306 1.00 88.50 108 ASP A CA 1
ATOM 875 C C . ASP A 1 108 ? 1.322 8.631 -1.416 1.00 88.50 108 ASP A C 1
ATOM 877 O O . ASP A 1 108 ? 0.885 9.436 -2.239 1.00 88.50 108 ASP A O 1
ATOM 881 N N . LEU A 1 109 ? 2.561 8.134 -1.522 1.00 88.25 109 LEU A N 1
ATOM 882 C CA . LEU A 1 109 ? 3.484 8.498 -2.611 1.00 88.25 109 LEU A CA 1
ATOM 883 C C . LEU A 1 109 ? 2.959 8.079 -3.995 1.00 88.25 109 LEU A C 1
ATOM 885 O O . LEU A 1 109 ? 3.133 8.800 -4.982 1.00 88.25 109 LEU A O 1
ATOM 889 N N . MET A 1 110 ? 2.286 6.928 -4.088 1.00 86.44 110 MET A N 1
ATOM 890 C CA . MET A 1 110 ? 1.658 6.483 -5.336 1.00 86.44 110 MET A CA 1
ATOM 891 C C . MET A 1 110 ? 0.498 7.388 -5.754 1.00 86.44 110 MET A C 1
ATOM 893 O O . MET A 1 110 ? 0.335 7.644 -6.951 1.00 86.44 110 MET A O 1
ATOM 897 N N . PHE A 1 111 ? -0.288 7.879 -4.793 1.00 84.19 111 PHE A N 1
ATOM 898 C CA . PHE A 1 111 ? -1.437 8.752 -5.044 1.00 84.19 111 PHE A CA 1
ATOM 899 C C . PHE A 1 111 ? -1.038 10.216 -5.287 1.00 84.19 111 PHE A C 1
ATOM 901 O O . PHE A 1 111 ? -1.668 10.894 -6.095 1.00 84.19 111 PHE A O 1
ATOM 908 N N . THR A 1 112 ? 0.038 10.696 -4.656 1.00 80.31 112 THR A N 1
ATOM 909 C CA . THR A 1 112 ? 0.490 12.101 -4.722 1.00 80.31 112 THR A CA 1
ATOM 910 C C . THR A 1 112 ? 1.429 12.416 -5.892 1.00 80.31 112 THR A C 1
ATOM 912 O O . THR A 1 112 ? 1.832 13.565 -6.055 1.00 80.31 112 THR A O 1
ATOM 915 N N . ARG A 1 113 ? 1.750 11.435 -6.751 1.00 68.44 113 ARG A N 1
ATOM 916 C CA . ARG A 1 113 ? 2.644 11.597 -7.922 1.00 68.44 113 ARG A CA 1
ATOM 917 C C . ARG A 1 113 ? 3.998 12.224 -7.571 1.00 68.44 113 ARG A C 1
ATOM 919 O O . ARG A 1 113 ? 4.523 13.067 -8.296 1.00 68.44 113 ARG A O 1
ATOM 926 N N . THR A 1 114 ? 4.581 11.794 -6.461 1.00 69.75 114 THR A N 1
ATOM 927 C CA . THR A 1 114 ? 5.906 12.255 -6.039 1.00 69.75 114 THR A CA 1
ATOM 928 C C . THR A 1 114 ? 7.016 11.716 -6.935 1.00 69.75 114 THR A C 1
ATOM 930 O O . THR A 1 114 ? 6.857 10.692 -7.608 1.00 69.75 114 THR A O 1
ATOM 933 N N . SER A 1 115 ? 8.171 12.385 -6.909 1.00 74.12 115 SER A N 1
ATOM 934 C CA . SER A 1 115 ? 9.350 11.964 -7.659 1.00 74.12 115 SER A CA 1
ATOM 935 C C . SER A 1 115 ? 9.798 10.552 -7.274 1.00 74.12 115 SER A C 1
ATOM 937 O O . SER A 1 115 ? 9.709 10.119 -6.124 1.00 74.12 115 SER A O 1
ATOM 939 N N . SER A 1 116 ? 10.359 9.847 -8.258 1.00 73.62 116 SER A N 1
ATOM 940 C CA . SER A 1 116 ? 10.949 8.511 -8.100 1.00 73.62 116 SER A CA 1
ATOM 941 C C . SER A 1 116 ? 11.954 8.435 -6.936 1.00 73.62 116 SER A C 1
ATOM 943 O O . SER A 1 116 ? 12.057 7.413 -6.268 1.00 73.62 116 SER A O 1
ATOM 945 N N . SER A 1 117 ? 12.653 9.526 -6.609 1.00 80.56 117 SER A N 1
ATOM 946 C CA . SER A 1 117 ? 13.616 9.572 -5.500 1.00 80.56 117 SER A CA 1
ATOM 947 C C . SER A 1 117 ? 12.993 9.395 -4.108 1.00 80.56 117 SER A C 1
ATOM 949 O O . SER A 1 117 ? 13.664 8.892 -3.207 1.00 80.56 117 SER A O 1
ATOM 951 N N . SER A 1 118 ? 11.716 9.744 -3.920 1.00 84.62 118 SER A N 1
ATOM 952 C CA . SER A 1 118 ? 11.030 9.665 -2.622 1.00 84.62 118 SER A CA 1
ATOM 953 C C . SER A 1 118 ? 10.644 8.237 -2.218 1.00 84.62 118 SER A C 1
ATOM 955 O O . SER A 1 118 ? 10.454 7.970 -1.031 1.00 84.62 118 SER A O 1
ATOM 957 N N . PHE A 1 119 ? 10.561 7.307 -3.177 1.00 86.00 119 PHE A N 1
ATOM 958 C CA . PHE A 1 119 ? 10.167 5.916 -2.924 1.00 86.00 119 PHE A CA 1
ATOM 959 C C . PHE A 1 119 ? 11.272 5.100 -2.247 1.00 86.00 119 PHE A C 1
ATOM 961 O O . PHE A 1 119 ? 10.990 4.356 -1.308 1.00 86.00 119 PHE A O 1
ATOM 968 N N . LYS A 1 120 ? 12.531 5.263 -2.674 1.00 87.75 120 LYS A N 1
ATOM 969 C CA . LYS A 1 120 ? 13.680 4.474 -2.198 1.00 87.75 120 LYS A CA 1
ATOM 970 C C . LYS A 1 120 ? 13.776 4.371 -0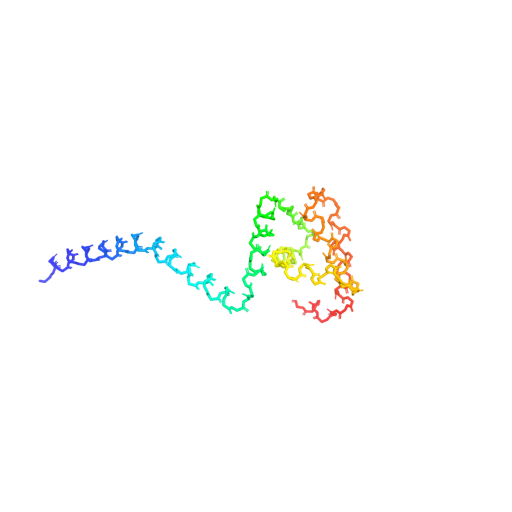.668 1.00 87.75 120 LYS A C 1
ATOM 972 O O . LYS A 1 120 ? 13.797 3.246 -0.168 1.00 87.75 120 LYS A O 1
ATOM 977 N N . PRO A 1 121 ? 13.782 5.476 0.106 1.00 89.75 121 PRO A N 1
ATOM 978 C CA . PRO A 1 121 ? 13.881 5.379 1.562 1.00 89.75 121 PRO A CA 1
ATOM 979 C C . PRO A 1 121 ? 12.674 4.671 2.194 1.00 89.75 121 PRO A C 1
ATOM 981 O O . PRO A 1 121 ? 12.834 3.969 3.188 1.00 89.75 121 PRO A O 1
ATOM 984 N N . ARG A 1 122 ? 11.472 4.810 1.618 1.00 90.56 122 ARG A N 1
ATOM 985 C CA . ARG A 1 122 ? 10.248 4.187 2.147 1.00 90.56 122 ARG A CA 1
ATOM 986 C C . ARG A 1 122 ? 10.191 2.694 1.877 1.00 90.56 122 ARG A C 1
ATOM 988 O O . ARG A 1 122 ? 9.835 1.942 2.777 1.00 90.56 122 ARG A O 1
ATOM 995 N N . ILE A 1 123 ? 10.596 2.263 0.686 1.00 89.62 123 ILE A N 1
ATOM 996 C CA . ILE A 1 123 ? 10.673 0.838 0.351 1.00 89.62 123 ILE A CA 1
ATOM 997 C C . ILE A 1 123 ? 11.722 0.142 1.216 1.00 89.62 123 ILE A C 1
ATOM 999 O O . ILE A 1 123 ? 11.432 -0.908 1.778 1.00 89.62 123 ILE A O 1
ATOM 1003 N N . ILE A 1 124 ? 12.900 0.747 1.401 1.00 89.94 124 ILE A N 1
ATOM 1004 C CA . ILE A 1 124 ? 13.935 0.195 2.289 1.00 89.94 124 ILE A CA 1
ATOM 1005 C C . ILE A 1 124 ? 13.418 0.103 3.732 1.00 89.94 124 ILE A C 1
ATOM 1007 O O . ILE A 1 124 ? 13.576 -0.926 4.382 1.00 89.94 124 ILE A O 1
ATOM 1011 N N . GLN A 1 125 ? 12.752 1.148 4.232 1.00 92.19 125 GLN A N 1
ATOM 1012 C CA . GLN A 1 125 ? 12.178 1.148 5.580 1.00 92.19 125 GLN A CA 1
ATOM 1013 C C . GLN A 1 125 ? 11.102 0.063 5.756 1.00 92.19 125 GLN A C 1
ATOM 1015 O O . GLN A 1 125 ? 11.072 -0.617 6.786 1.00 92.19 125 GLN A O 1
ATOM 1020 N N . PHE A 1 126 ? 10.241 -0.116 4.752 1.00 92.38 126 PHE A N 1
ATOM 1021 C CA . PHE A 1 126 ? 9.247 -1.184 4.725 1.00 92.38 126 PHE A CA 1
ATOM 1022 C C . PHE A 1 126 ? 9.915 -2.561 4.741 1.00 92.38 126 PHE A C 1
ATOM 1024 O O . PHE A 1 126 ? 9.606 -3.355 5.621 1.00 92.38 126 PHE A O 1
ATOM 1031 N N . LEU A 1 127 ? 10.875 -2.813 3.847 1.00 90.19 127 LEU A N 1
ATOM 1032 C CA . LEU A 1 127 ? 11.601 -4.083 3.756 1.00 90.19 127 LEU A CA 1
ATOM 1033 C C . LEU A 1 127 ? 12.332 -4.430 5.054 1.00 90.19 127 LEU A C 1
ATOM 1035 O O . LEU A 1 127 ? 12.224 -5.552 5.531 1.00 90.19 127 LEU A O 1
ATOM 1039 N N . ASN A 1 128 ? 13.012 -3.467 5.676 1.00 91.19 128 ASN A N 1
ATOM 1040 C CA . ASN A 1 128 ? 13.698 -3.689 6.950 1.00 91.19 128 ASN A CA 1
ATOM 1041 C C . ASN A 1 128 ? 12.720 -4.070 8.069 1.00 91.19 128 ASN A C 1
ATOM 1043 O O . ASN A 1 128 ? 13.026 -4.919 8.903 1.00 91.19 128 ASN A O 1
ATOM 1047 N N . THR A 1 129 ? 11.537 -3.452 8.080 1.00 92.25 129 THR A N 1
ATOM 1048 C CA . THR A 1 129 ? 10.485 -3.772 9.054 1.00 92.25 129 THR A CA 1
ATOM 1049 C C . THR A 1 129 ? 9.891 -5.150 8.770 1.00 92.25 129 THR A C 1
ATOM 1051 O O . THR A 1 129 ? 9.783 -5.970 9.675 1.00 92.25 129 THR A O 1
ATOM 1054 N N . PHE A 1 130 ? 9.577 -5.430 7.505 1.00 8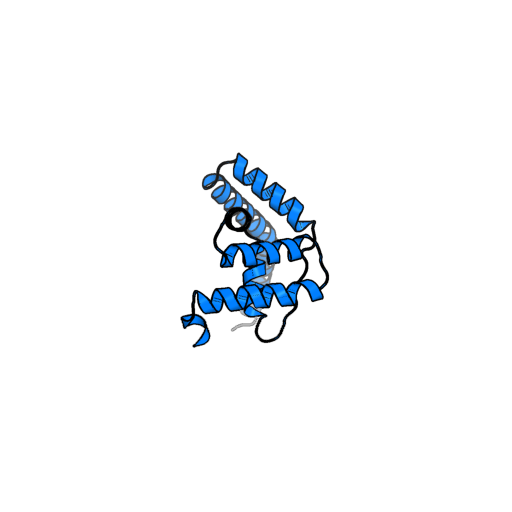9.94 130 PHE A N 1
ATOM 1055 C CA . PHE A 1 130 ? 9.028 -6.702 7.049 1.00 89.94 130 PHE A CA 1
ATOM 1056 C C . PHE A 1 130 ? 9.971 -7.868 7.356 1.00 89.94 130 PHE A C 1
ATOM 1058 O O . PHE A 1 130 ? 9.551 -8.856 7.940 1.00 89.94 130 PHE A O 1
ATOM 1065 N N . ASN A 1 131 ? 11.261 -7.722 7.059 1.00 89.50 131 ASN A N 1
ATOM 1066 C CA . ASN A 1 131 ? 12.274 -8.745 7.316 1.00 89.50 131 ASN A CA 1
ATOM 1067 C C . ASN A 1 131 ? 12.495 -8.996 8.810 1.00 89.50 131 ASN A C 1
ATOM 1069 O O . ASN A 1 131 ? 12.831 -10.110 9.201 1.00 89.50 131 ASN A O 1
ATOM 1073 N N . LYS A 1 132 ? 12.303 -7.970 9.647 1.00 89.94 132 LYS A N 1
ATOM 1074 C CA . LYS A 1 132 ? 12.361 -8.112 11.104 1.00 89.94 132 LYS A CA 1
ATOM 1075 C C . LYS A 1 132 ? 11.146 -8.867 11.651 1.00 89.94 132 LYS A C 1
ATOM 1077 O O . LYS A 1 132 ? 11.305 -9.663 12.569 1.00 89.94 132 LYS A O 1
ATOM 1082 N N . GLU A 1 133 ? 9.955 -8.608 11.114 1.00 88.19 133 GLU A N 1
ATOM 1083 C CA . GLU A 1 133 ? 8.714 -9.274 11.534 1.00 88.19 133 GLU A CA 1
ATOM 1084 C C . GLU A 1 133 ? 8.581 -10.694 10.956 1.00 88.19 133 GLU A C 1
ATOM 1086 O O . GLU A 1 133 ? 8.063 -11.586 11.626 1.00 88.19 133 GLU A O 1
ATOM 1091 N N . PHE A 1 134 ? 9.099 -10.929 9.748 1.00 86.75 134 PHE A N 1
ATOM 1092 C CA . PHE A 1 134 ? 8.995 -12.191 9.012 1.00 86.75 134 PHE A CA 1
ATOM 1093 C C . PHE A 1 134 ? 10.371 -12.684 8.527 1.00 86.75 134 PHE A C 1
ATOM 1095 O O . PHE A 1 134 ? 10.613 -12.769 7.320 1.00 86.75 134 PHE A O 1
ATOM 1102 N N . PRO A 1 135 ? 11.286 -13.066 9.439 1.00 82.06 135 PRO A N 1
ATOM 1103 C CA . PRO A 1 135 ? 12.648 -13.470 9.074 1.00 82.06 135 PRO A CA 1
ATOM 1104 C C . PRO A 1 135 ? 12.695 -14.700 8.151 1.00 82.06 135 PRO A C 1
ATOM 1106 O O . PRO A 1 135 ? 13.638 -14.858 7.382 1.00 82.06 135 PRO A O 1
ATOM 1109 N N . MET A 1 136 ? 11.653 -15.537 8.182 1.00 76.88 136 MET A N 1
ATOM 1110 C CA . MET A 1 136 ? 11.522 -16.756 7.373 1.00 76.88 136 MET A CA 1
ATOM 1111 C C . MET A 1 136 ? 11.447 -16.490 5.860 1.00 76.88 136 MET A C 1
ATOM 1113 O O . MET A 1 136 ? 11.755 -17.380 5.074 1.00 76.88 136 MET A O 1
ATOM 1117 N N . VAL A 1 137 ? 11.047 -15.286 5.437 1.00 70.25 137 VAL A N 1
ATOM 1118 C CA . VAL A 1 137 ? 10.844 -14.956 4.014 1.00 70.25 137 VAL A CA 1
ATOM 1119 C C . VAL A 1 137 ? 12.171 -14.727 3.276 1.00 70.25 137 VAL A C 1
ATOM 1121 O O . VAL A 1 137 ? 12.217 -14.847 2.059 1.00 70.25 137 VAL A O 1
ATOM 1124 N N . ASN A 1 138 ? 13.270 -14.471 3.993 1.00 59.12 138 ASN A N 1
ATOM 1125 C CA . ASN A 1 138 ? 14.593 -14.236 3.395 1.00 59.12 138 ASN A CA 1
ATOM 1126 C C . ASN A 1 138 ? 15.359 -15.518 3.013 1.00 59.12 138 ASN A C 1
ATOM 1128 O O . ASN A 1 138 ? 16.475 -15.417 2.511 1.00 59.12 138 ASN A O 1
ATOM 1132 N N . ASN A 1 139 ? 14.791 -16.701 3.271 1.00 50.59 139 ASN A N 1
ATOM 1133 C CA . ASN A 1 139 ? 15.414 -18.003 2.992 1.00 50.59 139 ASN A CA 1
ATOM 1134 C C . ASN A 1 139 ? 14.826 -18.708 1.750 1.00 50.59 139 ASN A C 1
ATOM 1136 O O . ASN A 1 139 ? 15.019 -19.914 1.593 1.00 50.59 139 ASN A O 1
ATOM 1140 N N . ILE A 1 140 ? 14.083 -17.982 0.909 1.00 48.81 140 ILE A N 1
ATOM 1141 C CA . ILE A 1 140 ? 13.498 -18.458 -0.357 1.00 48.81 140 ILE A CA 1
ATOM 1142 C C . ILE A 1 140 ? 14.270 -17.822 -1.510 1.00 48.81 140 ILE A C 1
ATOM 1144 O O . ILE A 1 140 ? 14.601 -18.558 -2.465 1.00 48.81 140 ILE A O 1
#

Radius of gyration: 23.71 Å; chains: 1; bounding box: 43×52×66 Å

InterPro domains:
  IPR001394 Peptidase C19, ubiquitin carboxyl-terminal hydrolase [PF00443] (65-134)
  IPR018200 Ubiquitin specific protease, conserved site [PS00972] (65-80)
  IPR028889 Ubiquitin specific protease UPS, catalytic domain [PS50235] (64-140)
  IPR038765 Papain-like cysteine peptidase superfamily [SSF54001] (64-134)

pLDDT: mean 74.79, std 14.77, range [41.31, 92.94]